Protein AF-A0A0F5HSM7-F1 (afdb_monomer_lite)

Secondary structure (DSSP, 8-state):
-------SS--SS--------S--PPP-----HHHHHHTGGGGTT-EEEEEETTTEEEEEEEEEEETTTTEEEEEEESSTTSPPEEEEEEGGGEEEEEEEESSPPHHHHSPPPPPPPP----GGGGT-TTSGGG-

Sequence (135 aa):
MNDYHSNYYSRYHHAQRQPQSGPTTPPYQLWSPEEASQNIGAYRGQYIRTSITGYGLVYAQLTDYHPHTGTVDLNVYFTPGRPPSFMRVNRNDLTGIVPLGFQPPPEILAPPAPTPAPSSRPPWCQWAPWHPMCQ

Radius of gyration: 26.63 Å; chains: 1; bounding box: 53×25×106 Å

Structure (mmCIF, N/CA/C/O backbone):
data_AF-A0A0F5HSM7-F1
#
_entry.id   AF-A0A0F5HSM7-F1
#
loop_
_atom_site.group_PDB
_atom_site.id
_atom_site.type_symbol
_atom_site.label_atom_id
_atom_site.label_alt_id
_atom_site.label_comp_id
_atom_site.label_asym_id
_atom_site.label_entity_id
_atom_site.label_seq_id
_atom_site.pdbx_PDB_ins_code
_atom_site.Cartn_x
_atom_site.Cartn_y
_atom_site.Cartn_z
_atom_site.occupancy
_atom_site.B_iso_or_equiv
_atom_site.auth_seq_id
_atom_site.auth_comp_id
_atom_site.auth_asym_id
_atom_site.auth_atom_id
_atom_site.pdbx_PDB_model_num
ATOM 1 N N . MET A 1 1 ? -22.404 3.278 62.430 1.00 39.25 1 MET A N 1
ATOM 2 C CA . MET A 1 1 ? -21.275 2.383 62.746 1.00 39.25 1 MET A CA 1
ATOM 3 C C . MET A 1 1 ? -21.242 1.297 61.684 1.00 39.25 1 MET A C 1
ATOM 5 O O . MET A 1 1 ? -22.122 0.454 61.695 1.00 39.25 1 MET A O 1
ATOM 9 N N . ASN A 1 2 ? -20.278 1.451 60.771 1.00 39.75 2 ASN A N 1
ATOM 10 C CA . ASN A 1 2 ? -19.603 0.488 59.886 1.00 39.75 2 ASN A CA 1
ATOM 11 C C . ASN A 1 2 ? -20.497 -0.440 59.035 1.00 39.75 2 ASN A C 1
ATOM 13 O O . ASN A 1 2 ? -21.186 -1.304 59.559 1.00 39.75 2 ASN A O 1
ATOM 17 N N . ASP A 1 3 ? -20.62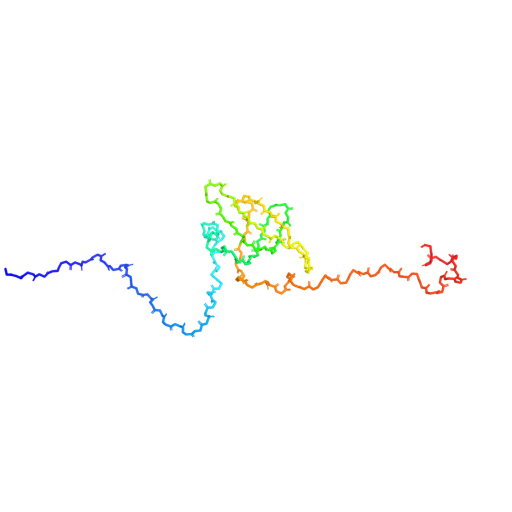9 -0.180 57.730 1.00 39.84 3 ASP A N 1
ATOM 18 C CA . ASP A 1 3 ? -19.713 -0.609 56.645 1.00 39.84 3 ASP A CA 1
ATOM 19 C C . ASP A 1 3 ? -19.719 -2.128 56.426 1.00 39.84 3 ASP A C 1
ATOM 21 O O . ASP A 1 3 ? -19.331 -2.869 57.321 1.00 39.84 3 ASP A O 1
ATOM 25 N N . TYR A 1 4 ? -20.109 -2.584 55.227 1.00 43.06 4 TYR A N 1
ATOM 26 C CA . TYR A 1 4 ? -19.228 -3.320 54.300 1.00 43.06 4 TYR A CA 1
ATOM 27 C C . TYR A 1 4 ? -19.996 -3.798 53.042 1.00 43.06 4 TYR A C 1
ATOM 29 O O . TYR A 1 4 ? -20.843 -4.679 53.117 1.00 43.06 4 TYR A O 1
ATOM 37 N N . HIS A 1 5 ? -19.621 -3.213 51.894 1.00 43.97 5 HIS A N 1
ATOM 38 C CA . HIS A 1 5 ? -19.403 -3.849 50.578 1.00 43.97 5 HIS A CA 1
ATOM 39 C C . HIS A 1 5 ? -20.539 -4.683 49.944 1.00 43.97 5 HIS A C 1
ATOM 41 O O . HIS A 1 5 ? -20.842 -5.784 50.377 1.00 43.97 5 HIS A O 1
ATOM 47 N N . SER A 1 6 ? -21.224 -4.243 48.879 1.00 47.81 6 SER A N 1
ATOM 48 C CA . SER A 1 6 ? -20.749 -3.756 47.565 1.00 47.81 6 SER A CA 1
ATOM 49 C C . SER A 1 6 ? -19.801 -4.722 46.838 1.00 47.81 6 SER A C 1
ATOM 51 O O . SER A 1 6 ? -18.823 -5.187 47.413 1.00 47.81 6 SER A O 1
ATOM 53 N N . ASN A 1 7 ? -20.063 -4.911 45.538 1.00 44.03 7 ASN A N 1
ATOM 54 C CA . ASN A 1 7 ? -19.280 -5.640 44.525 1.00 44.03 7 ASN A CA 1
ATOM 55 C C . ASN A 1 7 ? -19.612 -7.125 44.305 1.00 44.03 7 ASN A C 1
ATOM 57 O O . ASN A 1 7 ? -18.848 -8.008 44.682 1.00 44.03 7 ASN A O 1
ATOM 61 N N . TYR A 1 8 ? -20.682 -7.399 43.547 1.00 41.16 8 TYR A N 1
ATOM 62 C CA . TYR A 1 8 ? -20.841 -8.696 42.866 1.00 41.16 8 TYR A CA 1
ATOM 63 C C . TYR A 1 8 ? -20.879 -8.618 41.327 1.00 41.16 8 TYR A C 1
ATOM 65 O O . TYR A 1 8 ? -21.104 -9.634 40.682 1.00 41.16 8 TYR A O 1
ATOM 73 N N . TYR A 1 9 ? -20.592 -7.458 40.713 1.00 36.53 9 TYR A N 1
ATOM 74 C CA . TYR A 1 9 ? -20.612 -7.317 39.242 1.00 36.53 9 TYR A CA 1
ATOM 75 C C . TYR A 1 9 ? -19.372 -6.679 38.583 1.00 36.53 9 TYR A C 1
ATOM 77 O O . TYR A 1 9 ? -19.387 -6.427 37.384 1.00 36.53 9 TYR A O 1
ATOM 85 N N . SER A 1 10 ? -18.248 -6.519 39.291 1.00 42.19 10 SER A N 1
ATOM 86 C CA . SER A 1 10 ? -16.993 -5.985 38.708 1.00 42.19 10 SER A CA 1
ATOM 87 C C . SER A 1 10 ? -15.989 -7.070 38.284 1.00 42.19 10 SER A C 1
ATOM 89 O O . SER A 1 10 ? -14.790 -6.920 38.495 1.00 42.19 10 SER A O 1
ATOM 91 N N . ARG A 1 11 ? -16.447 -8.189 37.698 1.00 44.34 11 ARG A N 1
ATOM 92 C CA . ARG A 1 11 ? -15.580 -9.330 37.312 1.00 44.34 11 ARG A CA 1
ATOM 93 C C . ARG A 1 11 ? -15.163 -9.351 35.831 1.00 44.34 11 ARG A C 1
ATOM 95 O O . ARG A 1 11 ? -14.814 -10.406 35.319 1.00 44.34 11 ARG A O 1
ATOM 102 N N . TYR A 1 12 ? -15.168 -8.216 35.133 1.00 37.19 12 TYR A N 1
ATOM 103 C CA . TYR A 1 12 ? -14.644 -8.168 33.755 1.00 37.19 12 TYR A CA 1
ATOM 104 C C . TYR A 1 12 ? -13.660 -7.038 33.471 1.00 37.19 12 TYR A C 1
ATOM 106 O O . TYR A 1 12 ? -13.239 -6.865 32.331 1.00 37.19 12 TYR A O 1
ATOM 114 N N . HIS A 1 13 ? -13.193 -6.336 34.501 1.00 43.34 13 HIS A N 1
ATOM 115 C CA . HIS A 1 13 ? -12.061 -5.439 34.341 1.00 43.34 13 HIS A CA 1
ATOM 116 C C . HIS A 1 13 ? -10.862 -5.946 35.146 1.00 43.34 13 HIS A C 1
ATOM 118 O O . HIS A 1 13 ? -10.963 -6.214 36.339 1.00 43.34 13 HIS A O 1
ATOM 124 N N . HIS A 1 14 ? -9.723 -6.016 34.450 1.00 44.25 14 HIS A N 1
ATOM 125 C CA . HIS A 1 14 ? -8.358 -6.191 34.956 1.00 44.25 14 HIS A CA 1
ATOM 126 C C . HIS A 1 14 ? -7.917 -7.635 35.263 1.00 44.25 14 HIS A C 1
ATOM 128 O O . HIS A 1 14 ? -8.130 -8.137 36.357 1.00 44.25 14 HIS A O 1
ATOM 134 N N . ALA A 1 15 ? -7.193 -8.262 34.326 1.00 37.50 15 ALA A N 1
ATOM 135 C CA . ALA A 1 15 ? -5.812 -8.726 34.549 1.00 37.50 15 ALA A CA 1
ATOM 136 C C . ALA A 1 15 ? -5.373 -9.766 33.503 1.00 37.50 15 ALA A C 1
ATOM 138 O O . ALA A 1 15 ? -5.469 -10.966 33.725 1.00 37.50 15 ALA A O 1
ATOM 139 N N . GLN A 1 16 ? -4.735 -9.301 32.432 1.00 35.44 16 GLN A N 1
ATOM 140 C CA . GLN A 1 16 ? -3.466 -9.905 32.029 1.00 35.44 16 GLN A CA 1
ATOM 141 C C . GLN A 1 16 ? -2.464 -8.780 31.773 1.00 35.44 16 GLN A C 1
ATOM 143 O O . GLN A 1 16 ? -2.262 -8.323 30.655 1.00 35.44 16 GLN A O 1
ATOM 148 N N . ARG A 1 17 ? -1.839 -8.311 32.860 1.00 40.12 17 ARG A N 1
ATOM 149 C CA . ARG A 1 17 ? -0.465 -7.819 32.771 1.00 40.12 17 ARG A CA 1
ATOM 150 C C . ARG A 1 17 ? 0.410 -9.064 32.666 1.00 40.12 17 ARG A C 1
ATOM 152 O O . ARG A 1 17 ? 0.472 -9.828 33.625 1.00 40.12 17 ARG A O 1
ATOM 159 N N . GLN A 1 18 ? 1.079 -9.261 31.540 1.00 38.75 18 GLN A N 1
ATOM 160 C CA . GLN A 1 18 ? 2.340 -9.995 31.540 1.00 38.75 18 GLN A CA 1
ATOM 161 C C . GLN A 1 18 ? 3.481 -8.973 31.466 1.00 38.75 18 GLN A C 1
ATOM 163 O O . GLN A 1 18 ? 3.408 -8.048 30.656 1.00 38.75 18 GLN A O 1
ATOM 168 N N . PRO A 1 19 ? 4.525 -9.105 32.299 1.00 43.72 19 PRO A N 1
ATOM 169 C CA . PRO A 1 19 ? 5.787 -8.426 32.078 1.00 43.72 19 PRO A CA 1
ATOM 170 C C . PRO A 1 19 ? 6.566 -9.231 31.028 1.00 43.72 19 PRO A C 1
ATOM 172 O O . PRO A 1 19 ? 6.980 -10.355 31.298 1.00 43.72 19 PRO A O 1
ATOM 175 N N . GLN A 1 20 ? 6.763 -8.684 29.827 1.00 40.94 20 GLN A N 1
ATOM 176 C CA . GLN A 1 20 ? 7.737 -9.223 28.876 1.00 40.94 20 GLN A CA 1
ATOM 177 C C . GLN A 1 20 ? 8.734 -8.132 28.495 1.00 40.94 20 GLN A C 1
ATOM 179 O O . GLN A 1 20 ? 8.451 -7.206 27.742 1.00 40.94 20 GLN A O 1
ATOM 184 N N . SER A 1 21 ? 9.904 -8.258 29.108 1.00 47.94 21 SER A N 1
ATOM 185 C CA . SER A 1 21 ? 11.166 -7.614 28.782 1.00 47.94 21 SER A CA 1
ATOM 186 C C . SER A 1 21 ? 11.641 -8.030 27.383 1.00 47.94 21 SER A C 1
ATOM 188 O O . SER A 1 21 ? 11.957 -9.196 27.161 1.00 47.94 21 SER A O 1
ATOM 190 N N . GLY A 1 22 ? 11.705 -7.062 26.471 1.00 42.75 22 GLY A N 1
ATOM 191 C CA . GLY A 1 22 ? 12.175 -7.174 25.086 1.00 42.75 22 GLY A CA 1
ATOM 192 C C . GLY A 1 22 ? 11.381 -6.204 24.200 1.00 42.75 22 GLY A C 1
ATOM 193 O O . GLY A 1 22 ? 10.262 -5.854 24.574 1.00 42.75 22 GLY A O 1
ATOM 194 N N . PRO A 1 23 ? 11.892 -5.717 23.053 1.00 39.62 23 PRO A N 1
ATOM 195 C CA . PRO A 1 23 ? 11.031 -5.117 22.040 1.00 39.62 23 PRO A CA 1
ATOM 196 C C . PRO A 1 23 ? 10.178 -6.242 21.442 1.00 39.62 23 PRO A C 1
ATOM 198 O O . PRO A 1 23 ? 10.477 -6.775 20.378 1.00 39.62 23 PRO A O 1
ATOM 201 N N . THR A 1 24 ? 9.156 -6.671 22.182 1.00 41.34 24 THR A N 1
ATOM 202 C CA . THR A 1 24 ? 8.192 -7.675 21.753 1.00 41.34 24 THR A CA 1
ATOM 203 C C . THR A 1 24 ? 7.382 -7.029 20.645 1.00 41.34 24 THR A C 1
ATOM 205 O O . THR A 1 24 ? 6.426 -6.294 20.892 1.00 41.34 24 THR A O 1
ATOM 208 N N . THR A 1 25 ? 7.829 -7.231 19.407 1.00 46.25 25 THR A N 1
ATOM 209 C CA . THR A 1 25 ? 7.018 -6.995 18.218 1.00 46.25 25 THR A CA 1
ATOM 210 C C . THR A 1 25 ? 5.665 -7.644 18.500 1.00 46.25 25 THR A C 1
ATOM 212 O O . THR A 1 25 ? 5.660 -8.823 18.876 1.00 46.25 25 THR A O 1
ATOM 215 N N . PRO A 1 26 ? 4.538 -6.909 18.435 1.00 42.38 26 PRO A N 1
ATOM 216 C CA . PRO A 1 26 ? 3.245 -7.523 18.679 1.00 42.38 26 PRO A CA 1
ATOM 217 C C . PRO A 1 26 ? 3.149 -8.753 17.769 1.00 42.38 26 PRO A C 1
ATOM 219 O O . PRO A 1 26 ? 3.546 -8.654 16.601 1.00 42.38 26 PRO A O 1
ATOM 222 N N . PRO A 1 27 ? 2.710 -9.918 18.288 1.00 44.59 27 PRO A N 1
ATOM 223 C CA . PRO A 1 27 ? 2.483 -11.074 17.435 1.00 44.59 27 PRO A CA 1
ATOM 224 C C . PRO A 1 27 ? 1.618 -10.586 16.281 1.00 44.59 27 PRO A C 1
ATOM 226 O O . PRO A 1 27 ? 0.711 -9.793 16.530 1.00 44.59 27 PRO A O 1
ATOM 229 N N . TYR A 1 28 ? 1.942 -10.982 15.047 1.00 47.78 28 TYR A N 1
ATOM 230 C CA . TYR A 1 28 ? 1.123 -10.715 13.867 1.00 47.78 28 TYR A CA 1
ATOM 231 C C . TYR A 1 28 ? -0.301 -11.155 14.189 1.00 47.78 28 TYR A C 1
ATOM 233 O O . TYR A 1 28 ? -0.654 -12.324 14.029 1.00 47.78 28 TYR A O 1
ATOM 241 N N . GLN A 1 29 ? -1.099 -10.250 14.744 1.00 48.19 29 GLN A N 1
ATOM 242 C CA . GLN A 1 29 ? -2.462 -10.547 15.085 1.00 48.19 29 GLN A CA 1
ATOM 243 C C . GLN A 1 29 ? -3.116 -10.545 13.718 1.00 48.19 29 GLN A C 1
ATOM 245 O O . GLN A 1 29 ? -3.313 -9.491 13.115 1.00 48.19 29 GLN A O 1
ATOM 250 N N . LEU A 1 30 ? -3.305 -11.751 13.179 1.00 51.59 30 LEU A N 1
ATOM 251 C CA . LEU A 1 30 ? -4.144 -12.025 12.025 1.00 51.59 30 LEU A CA 1
ATOM 252 C C . LEU A 1 30 ? -5.563 -11.655 12.447 1.00 51.59 30 LEU A C 1
ATOM 254 O O . LEU A 1 30 ? -6.382 -12.501 12.785 1.00 51.59 30 LEU A O 1
ATOM 258 N N . TRP A 1 31 ? -5.804 -10.351 12.526 1.00 48.91 31 TRP A N 1
ATOM 259 C CA . TRP A 1 31 ? -7.129 -9.786 12.575 1.00 48.91 31 TRP A CA 1
ATOM 260 C C . TRP A 1 31 ? -7.854 -10.315 11.352 1.00 48.91 31 TRP A C 1
ATOM 262 O O . TRP A 1 31 ? -7.285 -10.392 10.254 1.00 48.91 31 TRP A O 1
ATOM 272 N N . SER A 1 32 ? -9.106 -10.710 11.550 1.00 57.28 32 SER A N 1
ATOM 273 C CA . SER A 1 32 ? -9.984 -10.950 10.417 1.00 57.28 32 SER A CA 1
ATOM 274 C C . SER A 1 32 ? -9.923 -9.729 9.487 1.00 57.28 32 SER A C 1
ATOM 276 O O . SER A 1 32 ? -9.694 -8.601 9.949 1.00 57.28 32 SER A O 1
ATOM 278 N N . PRO A 1 33 ? -10.112 -9.904 8.169 1.00 54.56 33 PRO A N 1
ATOM 279 C CA . PRO A 1 33 ? -10.160 -8.775 7.251 1.00 54.56 33 PRO A CA 1
ATOM 280 C C . PRO A 1 33 ? -11.096 -7.660 7.736 1.00 54.56 33 PRO A C 1
ATOM 282 O O . PRO A 1 33 ? -10.781 -6.492 7.535 1.00 54.56 33 PRO A O 1
ATOM 285 N N . GLU A 1 34 ? -12.185 -7.992 8.436 1.00 60.97 34 GLU A N 1
ATOM 286 C CA . GLU A 1 34 ? -13.109 -7.042 9.066 1.00 60.97 34 GLU A CA 1
ATOM 287 C C . GLU A 1 34 ? -12.502 -6.287 10.255 1.00 60.97 34 GLU A C 1
ATOM 289 O O . GLU A 1 34 ? -12.583 -5.061 10.296 1.00 60.97 34 GLU A O 1
ATOM 294 N N . GLU A 1 35 ? -11.824 -6.959 11.184 1.00 63.78 35 GLU A N 1
ATOM 295 C CA . GLU A 1 35 ? -11.154 -6.302 12.318 1.00 63.78 35 GLU A CA 1
ATOM 296 C C . GLU A 1 35 ? -10.001 -5.397 11.856 1.00 63.78 35 GLU A C 1
ATOM 298 O O . GLU A 1 35 ? -9.863 -4.270 12.340 1.00 63.78 35 GLU A O 1
ATOM 303 N N . ALA A 1 36 ? -9.226 -5.837 10.857 1.00 61.22 36 ALA A N 1
ATOM 304 C CA . ALA A 1 36 ? -8.219 -5.015 10.181 1.00 61.22 36 ALA A CA 1
ATOM 305 C C . ALA A 1 36 ? -8.842 -3.870 9.378 1.00 61.22 36 ALA A C 1
ATOM 307 O O . ALA A 1 36 ? -8.199 -2.846 9.143 1.00 61.22 36 ALA A O 1
ATOM 308 N N . SER A 1 37 ? -10.103 -4.009 8.962 1.00 60.72 37 SER A N 1
ATOM 309 C CA . SER A 1 37 ? -10.861 -2.925 8.335 1.00 60.72 37 SER A CA 1
ATOM 310 C C . SER A 1 37 ? -11.284 -1.862 9.326 1.00 60.72 37 SER A C 1
ATO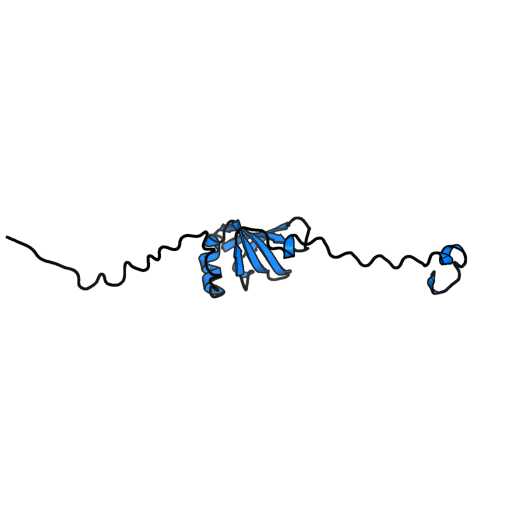M 312 O O . SER A 1 37 ? -11.101 -0.679 9.050 1.00 60.72 37 SER A O 1
ATOM 314 N N . GLN A 1 38 ? -11.784 -2.271 10.485 1.00 68.69 38 GLN A N 1
ATOM 315 C CA . GLN A 1 38 ? -12.290 -1.358 11.505 1.00 68.69 38 GLN A CA 1
ATOM 316 C C . GLN A 1 38 ? -11.166 -0.617 12.233 1.00 68.69 38 GLN A C 1
ATOM 318 O O . GLN A 1 38 ? -11.319 0.550 12.586 1.00 68.69 38 GLN A O 1
ATOM 323 N N . ASN A 1 39 ? -10.013 -1.263 12.400 1.00 77.19 39 ASN A N 1
ATOM 324 C CA . ASN A 1 39 ? -8.898 -0.735 13.180 1.00 77.19 39 ASN A CA 1
ATOM 325 C C . ASN A 1 39 ? -7.704 -0.301 12.316 1.00 77.19 39 ASN A C 1
ATOM 327 O O . ASN A 1 39 ? -6.596 -0.164 12.832 1.00 77.19 39 ASN A O 1
ATOM 331 N N . ILE A 1 40 ? -7.906 -0.055 11.013 1.00 82.75 40 ILE A N 1
ATOM 332 C CA . ILE A 1 40 ? -6.816 0.318 10.094 1.00 82.75 40 ILE A CA 1
ATOM 333 C C . ILE A 1 40 ? -6.009 1.527 10.598 1.00 82.75 40 ILE A C 1
ATOM 335 O O . ILE A 1 40 ? -4.792 1.565 10.443 1.00 82.75 40 ILE A O 1
ATOM 339 N N . GLY A 1 41 ? -6.658 2.472 11.288 1.00 83.06 41 GLY A 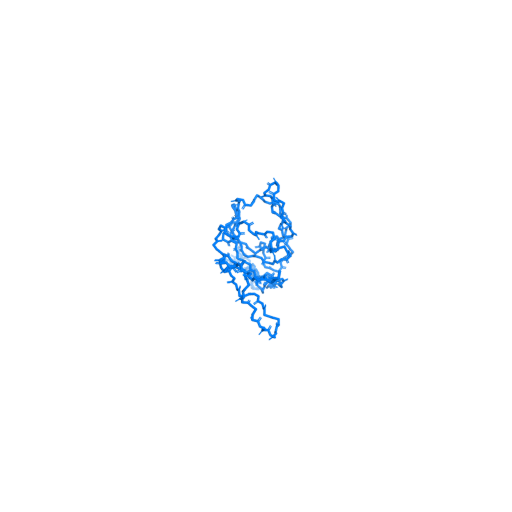N 1
ATOM 340 C C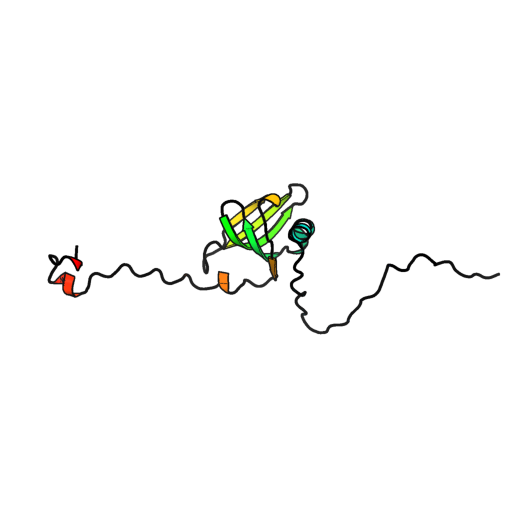A . GLY A 1 41 ? -5.995 3.631 11.891 1.00 83.06 41 GLY A CA 1
ATOM 341 C C . GLY A 1 41 ? -4.900 3.283 12.911 1.00 83.06 41 GLY A C 1
ATOM 342 O O . GLY A 1 41 ? -3.968 4.066 13.079 1.00 83.06 41 GLY A O 1
ATOM 343 N N . ALA A 1 42 ? -4.947 2.105 13.544 1.00 83.62 42 ALA A N 1
ATOM 344 C CA . ALA A 1 42 ? -3.915 1.646 14.479 1.00 83.62 42 ALA A CA 1
ATOM 345 C C . ALA A 1 42 ? -2.574 1.321 13.790 1.00 83.62 42 ALA A C 1
ATOM 347 O O . ALA A 1 42 ? -1.534 1.280 14.446 1.00 83.62 42 ALA A O 1
ATOM 348 N N . TYR A 1 43 ? -2.578 1.118 12.469 1.00 84.12 43 TYR A N 1
ATOM 349 C CA . TYR A 1 43 ? -1.388 0.777 11.686 1.00 84.12 43 TYR A CA 1
ATOM 350 C C . TYR A 1 43 ? -0.721 1.986 11.037 1.00 84.12 43 TYR A C 1
ATOM 352 O O . TYR A 1 43 ? 0.122 1.830 10.153 1.00 84.12 43 TYR A O 1
ATOM 360 N N . ARG A 1 44 ? -1.104 3.207 11.425 1.00 89.94 44 ARG A N 1
ATOM 361 C CA . ARG A 1 44 ? -0.512 4.417 10.860 1.00 89.94 44 ARG A CA 1
ATOM 362 C C . ARG A 1 44 ? 1.012 4.395 11.018 1.00 89.94 44 ARG A C 1
ATOM 364 O O . ARG A 1 44 ? 1.539 4.135 12.096 1.00 89.94 44 ARG A O 1
ATOM 371 N N . GLY A 1 45 ? 1.715 4.668 9.926 1.00 89.75 45 GLY A N 1
ATOM 372 C CA . GLY A 1 45 ? 3.171 4.623 9.822 1.00 89.75 45 GLY A CA 1
ATOM 373 C C . GLY A 1 45 ? 3.752 3.232 9.551 1.00 89.75 45 GLY A C 1
ATOM 374 O O . GLY A 1 45 ? 4.940 3.141 9.239 1.00 89.75 45 GLY A O 1
ATOM 375 N N . GLN A 1 46 ? 2.952 2.164 9.632 1.00 92.69 46 GLN A N 1
ATOM 376 C CA . GLN A 1 46 ? 3.403 0.798 9.375 1.00 92.69 46 GLN A CA 1
ATOM 377 C C . GLN A 1 46 ? 3.304 0.436 7.894 1.00 92.69 46 GLN A C 1
ATOM 379 O O . GLN A 1 46 ? 2.449 0.923 7.151 1.00 92.69 46 GLN A O 1
ATOM 384 N N . TYR A 1 47 ? 4.175 -0.474 7.485 1.00 93.88 47 TYR A N 1
ATOM 385 C CA . TYR A 1 47 ? 4.062 -1.205 6.241 1.00 93.88 47 TYR A CA 1
ATOM 386 C C . TYR A 1 47 ? 2.979 -2.269 6.378 1.00 93.88 47 TYR A C 1
ATOM 388 O O . TYR A 1 47 ? 2.850 -2.937 7.404 1.00 93.88 47 TYR A O 1
ATOM 396 N N . ILE A 1 48 ? 2.201 -2.421 5.320 1.00 92.12 48 ILE A N 1
ATOM 397 C CA . ILE A 1 48 ? 1.140 -3.399 5.172 1.00 92.12 48 ILE A CA 1
ATOM 398 C C . ILE A 1 48 ? 1.309 -4.113 3.832 1.00 92.12 48 ILE A C 1
ATOM 400 O O . ILE A 1 48 ?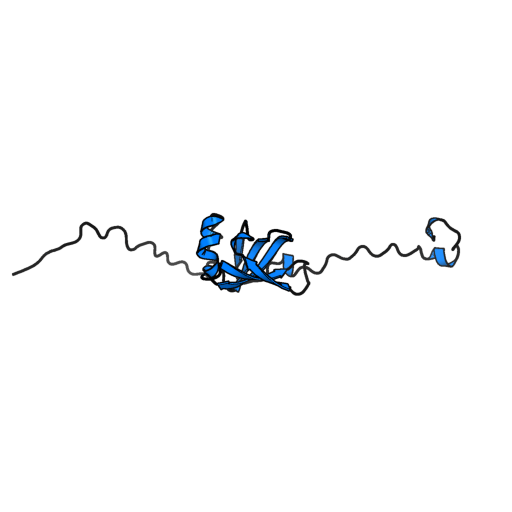 1.767 -3.537 2.842 1.00 92.12 48 ILE A O 1
ATOM 404 N N . ARG A 1 49 ? 0.891 -5.370 3.785 1.00 91.94 49 ARG A N 1
ATOM 405 C CA . ARG A 1 49 ? 0.589 -6.080 2.547 1.00 91.94 49 ARG A CA 1
ATOM 406 C C . ARG A 1 49 ? -0.922 -6.081 2.383 1.00 91.94 49 ARG A C 1
ATOM 408 O O . ARG A 1 49 ? -1.629 -6.434 3.317 1.00 91.94 49 ARG A O 1
ATOM 415 N N . THR A 1 50 ? -1.424 -5.661 1.234 1.00 91.06 50 THR A N 1
ATOM 416 C CA . THR A 1 50 ? -2.868 -5.547 0.986 1.00 91.06 50 THR A CA 1
ATOM 417 C C . THR A 1 50 ? -3.163 -5.771 -0.487 1.00 91.06 50 THR A C 1
ATOM 419 O O . THR A 1 50 ? -2.273 -5.614 -1.320 1.00 91.06 50 THR A O 1
ATOM 422 N N . SER A 1 51 ? -4.399 -6.123 -0.827 1.00 92.19 51 SER A N 1
ATOM 423 C CA . SER A 1 51 ? -4.872 -6.069 -2.204 1.00 92.19 51 SER A CA 1
ATOM 424 C C . SER A 1 51 ? -5.722 -4.824 -2.431 1.00 92.19 51 SER A C 1
ATOM 426 O O . SER A 1 51 ? -6.642 -4.556 -1.662 1.00 92.19 51 SER A O 1
ATOM 428 N N . ILE A 1 52 ? -5.405 -4.070 -3.486 1.00 92.56 52 ILE A N 1
ATOM 429 C CA . ILE A 1 52 ? -6.171 -2.902 -3.931 1.00 92.56 52 ILE A CA 1
ATOM 430 C C . ILE A 1 52 ? -6.953 -3.292 -5.185 1.00 92.56 52 ILE A C 1
ATOM 432 O O . ILE A 1 52 ? -6.383 -3.820 -6.147 1.00 92.56 52 ILE A O 1
ATOM 436 N N . THR A 1 53 ? -8.252 -3.004 -5.193 1.00 89.31 53 THR A N 1
ATOM 437 C CA . THR A 1 53 ? -9.110 -3.202 -6.368 1.00 89.31 53 THR A CA 1
ATOM 438 C C . THR A 1 53 ? -8.509 -2.507 -7.597 1.00 89.31 53 THR A C 1
ATOM 440 O O . THR A 1 53 ? -8.148 -1.335 -7.546 1.00 89.31 53 THR A O 1
ATOM 443 N N . GLY A 1 54 ? -8.346 -3.248 -8.697 1.00 89.44 54 GLY A N 1
ATOM 444 C CA . GLY A 1 54 ? -7.724 -2.761 -9.937 1.00 89.44 54 GLY A CA 1
ATOM 445 C C . GLY A 1 54 ? -6.193 -2.871 -10.009 1.00 89.44 54 GLY A C 1
ATOM 446 O O . GLY A 1 54 ? -5.659 -2.868 -11.113 1.00 89.44 54 GLY A O 1
ATOM 447 N N . TYR A 1 55 ? -5.489 -3.040 -8.882 1.00 90.00 55 TYR A N 1
ATOM 448 C CA . TYR A 1 55 ? -4.018 -3.155 -8.846 1.00 90.00 55 TYR A CA 1
ATOM 449 C C . TYR A 1 55 ? -3.507 -4.516 -8.350 1.00 90.00 55 TYR A C 1
ATOM 451 O O . TYR A 1 55 ? -2.352 -4.860 -8.590 1.00 90.00 55 TYR A O 1
ATOM 459 N N . GLY A 1 56 ? -4.346 -5.306 -7.677 1.00 91.44 56 GLY A N 1
ATOM 460 C CA . GLY A 1 56 ? -3.952 -6.608 -7.136 1.00 91.44 56 GLY A CA 1
ATOM 461 C C . GLY A 1 56 ? -3.205 -6.488 -5.807 1.00 91.44 56 GLY A C 1
ATOM 462 O O . GLY A 1 56 ? -3.485 -5.581 -5.024 1.00 91.44 56 GLY A O 1
ATOM 463 N N . LEU A 1 57 ? -2.322 -7.448 -5.510 1.00 91.38 57 LEU A N 1
ATOM 464 C CA . LEU A 1 57 ? -1.560 -7.518 -4.258 1.00 91.38 57 LEU A CA 1
ATOM 465 C C . LEU A 1 57 ? -0.367 -6.556 -4.294 1.00 91.38 57 LEU A C 1
ATOM 467 O O . LEU A 1 57 ? 0.453 -6.622 -5.205 1.00 91.38 57 LEU A O 1
ATOM 471 N N . VAL A 1 58 ? -0.240 -5.714 -3.274 1.00 92.94 58 VAL A N 1
ATOM 472 C CA . VAL A 1 58 ? 0.826 -4.716 -3.164 1.00 92.94 58 VAL A CA 1
ATOM 473 C C . VAL A 1 58 ? 1.380 -4.635 -1.745 1.00 92.94 58 VAL A C 1
ATOM 475 O O . VAL A 1 58 ? 0.723 -4.993 -0.762 1.00 92.94 58 VAL A O 1
ATOM 478 N N . TYR A 1 59 ? 2.595 -4.105 -1.647 1.00 94.56 59 TYR A N 1
ATOM 479 C CA . TYR A 1 59 ? 3.143 -3.585 -0.402 1.00 94.56 59 TYR A CA 1
ATOM 480 C C . TYR A 1 59 ? 2.880 -2.084 -0.345 1.00 94.56 59 TYR A C 1
ATOM 482 O O . TYR A 1 59 ? 3.078 -1.371 -1.330 1.00 94.56 59 TYR A O 1
ATOM 490 N N . ALA A 1 60 ? 2.439 -1.590 0.804 1.00 95.50 60 ALA A N 1
ATOM 491 C CA . ALA A 1 60 ? 2.198 -0.172 1.008 1.00 95.50 60 ALA A CA 1
ATOM 492 C C . ALA A 1 60 ? 2.604 0.246 2.418 1.00 95.50 60 ALA A C 1
ATOM 494 O O . ALA A 1 60 ? 2.543 -0.555 3.342 1.00 95.50 60 ALA A O 1
ATOM 495 N N . GLN A 1 61 ? 2.986 1.502 2.604 1.00 95.94 61 GLN A N 1
ATOM 496 C CA . GLN A 1 61 ? 3.051 2.112 3.927 1.00 95.94 61 GLN A CA 1
ATOM 497 C C . GLN A 1 61 ? 1.769 2.903 4.161 1.00 95.94 61 GLN A C 1
ATOM 499 O O . GLN A 1 61 ? 1.414 3.755 3.346 1.00 95.94 61 GLN A O 1
ATOM 504 N N . LEU A 1 62 ? 1.090 2.645 5.276 1.00 94.62 62 LEU A N 1
ATOM 505 C CA . LEU A 1 62 ? -0.084 3.408 5.673 1.00 94.62 62 LEU A CA 1
ATOM 506 C C . LEU A 1 62 ? 0.345 4.760 6.238 1.00 94.62 62 LEU A C 1
ATOM 508 O O . LEU A 1 62 ? 0.957 4.826 7.300 1.00 94.62 62 LEU A O 1
ATOM 512 N N . THR A 1 63 ? 0.027 5.848 5.549 1.00 95.69 63 THR A N 1
ATOM 513 C CA . THR A 1 63 ? 0.403 7.200 5.978 1.00 95.69 63 THR A CA 1
ATOM 514 C C . THR A 1 63 ? -0.666 7.821 6.867 1.00 95.69 63 THR A C 1
ATOM 516 O O . THR A 1 63 ? -0.338 8.433 7.890 1.00 95.69 63 THR A O 1
ATOM 519 N N . ASP A 1 64 ? -1.937 7.647 6.500 1.00 94.69 64 ASP A N 1
ATOM 520 C CA . ASP A 1 64 ? -3.062 8.158 7.277 1.00 94.69 64 ASP A CA 1
ATOM 521 C C . ASP A 1 64 ? -4.373 7.407 7.004 1.00 94.69 64 ASP A C 1
ATOM 523 O O . ASP A 1 64 ? -4.532 6.734 5.983 1.00 94.69 64 ASP A O 1
ATOM 527 N N . TYR A 1 65 ? -5.332 7.558 7.916 1.00 91.94 65 TYR A N 1
ATOM 528 C CA . TYR A 1 65 ? -6.699 7.067 7.758 1.00 91.94 65 TYR A CA 1
ATOM 529 C C . TYR A 1 65 ? -7.702 8.125 8.212 1.00 91.94 65 TYR A C 1
ATOM 531 O O . TYR A 1 65 ? -7.636 8.624 9.333 1.00 91.94 65 TYR A O 1
ATOM 539 N N . HIS A 1 66 ? -8.669 8.421 7.347 1.00 91.50 66 HIS A N 1
ATOM 540 C CA . HIS A 1 66 ? -9.701 9.420 7.584 1.00 91.50 66 HIS A CA 1
ATOM 541 C C . HIS A 1 66 ? -11.044 8.717 7.834 1.00 91.50 66 HIS A C 1
ATOM 543 O O . HIS A 1 66 ? -11.750 8.386 6.878 1.00 91.50 66 HIS A O 1
ATOM 549 N N . PRO A 1 67 ? -11.440 8.485 9.099 1.00 85.25 67 PRO A N 1
ATOM 550 C CA . PRO A 1 67 ? -12.624 7.683 9.416 1.00 85.25 67 PRO A CA 1
ATOM 551 C C . PRO A 1 67 ? -13.937 8.321 8.949 1.00 85.25 67 PRO A C 1
ATOM 553 O O . PRO A 1 67 ? -14.889 7.606 8.661 1.00 85.25 67 PRO A O 1
ATOM 556 N N . HIS A 1 68 ? -13.996 9.651 8.833 1.00 87.38 68 HIS A N 1
ATOM 557 C CA . HIS A 1 68 ? -15.202 10.355 8.385 1.00 87.38 68 HIS A CA 1
ATOM 558 C C . HIS A 1 68 ? -15.491 10.171 6.890 1.00 87.38 68 HIS A C 1
ATOM 560 O O . HIS A 1 68 ? -16.649 10.107 6.493 1.00 87.38 68 HIS A O 1
ATOM 566 N N . THR A 1 69 ? -14.447 10.088 6.064 1.00 89.06 69 THR A N 1
ATOM 567 C CA . THR A 1 69 ? -14.557 9.902 4.607 1.00 89.06 69 THR A CA 1
ATOM 568 C C . THR A 1 69 ? -14.346 8.448 4.188 1.00 89.06 69 THR A C 1
ATOM 570 O O . THR A 1 69 ? -14.597 8.101 3.037 1.00 89.06 69 THR A O 1
ATOM 573 N N . GLY A 1 70 ? -13.853 7.599 5.095 1.00 87.69 70 GLY A N 1
ATOM 574 C CA . GLY A 1 70 ? -13.459 6.225 4.799 1.00 87.69 70 GLY A CA 1
ATOM 575 C C . GLY A 1 70 ? -12.251 6.135 3.864 1.00 87.69 70 GLY A C 1
ATOM 576 O O . GLY A 1 70 ? -12.075 5.115 3.206 1.00 87.69 70 GLY A O 1
ATOM 577 N N . THR A 1 71 ? -11.435 7.190 3.758 1.00 92.88 71 THR A N 1
ATOM 578 C CA . THR A 1 71 ? -10.282 7.223 2.844 1.00 92.88 71 THR A CA 1
ATOM 579 C C . THR A 1 71 ? -8.982 6.870 3.549 1.00 92.88 71 THR A C 1
ATOM 581 O O . THR A 1 71 ? -8.741 7.271 4.690 1.00 92.88 71 THR A O 1
ATOM 584 N N . VAL A 1 72 ? -8.125 6.149 2.836 1.00 93.88 72 VAL A N 1
ATOM 585 C CA . VAL A 1 72 ? -6.840 5.641 3.306 1.00 93.88 72 VAL A CA 1
ATOM 586 C C . VAL A 1 72 ? -5.736 6.233 2.441 1.00 93.88 72 VAL A C 1
ATOM 588 O O . VAL A 1 72 ? -5.794 6.128 1.215 1.00 93.88 72 VAL A O 1
ATOM 591 N N . ASP A 1 73 ? -4.735 6.825 3.085 1.00 96.56 73 ASP A N 1
ATOM 592 C CA . ASP A 1 73 ? -3.570 7.403 2.422 1.00 96.56 73 ASP A CA 1
ATOM 593 C C . ASP A 1 73 ? -2.401 6.424 2.513 1.00 96.56 73 ASP A C 1
ATOM 595 O O . ASP A 1 73 ? -2.012 6.001 3.605 1.00 96.56 73 ASP A O 1
ATOM 599 N N . LEU A 1 74 ? -1.853 6.050 1.360 1.00 96.56 74 LEU A N 1
ATOM 600 C CA . LEU A 1 74 ? -0.872 4.985 1.205 1.00 96.56 74 LEU A CA 1
ATOM 601 C C . LEU A 1 74 ? 0.324 5.460 0.377 1.00 96.56 74 LEU A C 1
ATOM 603 O O . LEU A 1 74 ? 0.155 6.081 -0.670 1.00 96.56 74 LEU A O 1
ATOM 607 N N . ASN A 1 75 ? 1.527 5.059 0.776 1.00 97.19 75 ASN A N 1
ATOM 608 C CA . ASN A 1 75 ? 2.690 5.023 -0.110 1.00 97.19 75 ASN A CA 1
ATOM 609 C C . ASN A 1 75 ? 2.812 3.603 -0.675 1.00 97.19 75 ASN A C 1
ATOM 611 O O . ASN A 1 75 ? 3.205 2.689 0.049 1.00 97.19 75 ASN A O 1
ATOM 615 N N . VAL A 1 76 ? 2.448 3.398 -1.940 1.00 96.06 76 VAL A N 1
ATOM 616 C CA . VAL A 1 76 ? 2.354 2.077 -2.582 1.00 96.06 76 VAL A CA 1
ATOM 617 C C . VAL A 1 76 ? 3.627 1.749 -3.360 1.00 96.06 76 VAL A C 1
ATOM 619 O O . VAL A 1 76 ? 4.114 2.558 -4.152 1.00 96.06 76 VAL A O 1
ATOM 622 N N . TYR A 1 77 ? 4.149 0.539 -3.166 1.00 94.50 77 TYR A N 1
ATOM 623 C CA . TYR A 1 77 ? 5.351 0.025 -3.819 1.00 94.50 77 TYR A CA 1
ATOM 624 C C . TYR A 1 77 ? 4.961 -0.978 -4.906 1.00 94.50 77 TYR A C 1
ATOM 626 O O . TYR A 1 77 ? 4.772 -2.163 -4.638 1.00 94.50 77 TYR A O 1
ATOM 634 N N . PHE A 1 78 ? 4.838 -0.498 -6.145 1.00 90.25 78 PHE A N 1
ATOM 635 C CA . PHE A 1 78 ? 4.516 -1.349 -7.299 1.00 90.25 78 PHE A CA 1
ATOM 636 C C . PHE A 1 78 ? 5.702 -2.179 -7.785 1.00 90.25 78 PHE A C 1
ATOM 638 O O . PHE A 1 78 ? 5.530 -3.299 -8.258 1.00 90.25 78 PHE A O 1
ATOM 645 N N . THR A 1 79 ? 6.906 -1.623 -7.664 1.00 87.38 79 THR A N 1
ATOM 646 C CA . THR A 1 79 ? 8.128 -2.233 -8.180 1.00 87.38 79 THR A CA 1
ATOM 647 C C . THR A 1 79 ? 9.191 -2.231 -7.085 1.00 87.38 79 THR A C 1
ATOM 649 O O . THR A 1 79 ? 9.500 -1.156 -6.563 1.00 87.38 79 THR A O 1
ATOM 652 N N . PRO A 1 80 ? 9.786 -3.391 -6.759 1.00 85.75 80 PRO A N 1
ATOM 653 C CA . PRO A 1 80 ? 10.926 -3.476 -5.851 1.00 85.75 80 PRO A CA 1
ATOM 654 C C . PRO A 1 80 ? 12.055 -2.512 -6.229 1.00 85.75 80 PRO A C 1
ATOM 656 O O . PRO A 1 80 ? 12.372 -2.338 -7.410 1.00 85.75 80 PRO A O 1
ATOM 659 N N . GLY A 1 81 ? 12.637 -1.850 -5.229 1.00 85.12 81 GLY A N 1
ATOM 660 C CA . GLY A 1 81 ? 13.765 -0.937 -5.413 1.00 85.12 81 GLY A CA 1
ATOM 661 C C . GLY A 1 81 ? 13.410 0.387 -6.100 1.00 85.12 81 GLY A C 1
ATOM 662 O O . GLY A 1 81 ? 14.307 1.164 -6.432 1.00 85.12 81 GLY A O 1
ATOM 663 N N . ARG A 1 82 ? 12.121 0.669 -6.335 1.00 88.56 82 ARG A N 1
ATOM 664 C CA . ARG A 1 82 ? 11.641 1.965 -6.836 1.00 88.56 82 ARG A CA 1
ATOM 665 C C . ARG A 1 82 ? 11.005 2.786 -5.708 1.00 88.56 82 ARG A C 1
ATOM 667 O O . ARG A 1 82 ? 10.464 2.207 -4.765 1.00 88.56 82 ARG A O 1
ATOM 674 N N . PRO A 1 83 ? 11.040 4.130 -5.799 1.00 91.12 83 PRO A N 1
ATOM 675 C CA . PRO A 1 83 ? 10.298 4.984 -4.880 1.00 91.12 83 PRO A CA 1
ATOM 676 C C . PRO A 1 83 ? 8.799 4.642 -4.882 1.00 91.12 83 PRO A C 1
ATOM 678 O O . PRO A 1 83 ? 8.263 4.280 -5.935 1.00 91.12 83 PRO A O 1
ATOM 681 N N . PRO A 1 84 ? 8.112 4.771 -3.736 1.00 94.56 84 PRO A N 1
ATOM 682 C CA . PRO A 1 84 ? 6.681 4.534 -3.675 1.00 94.56 84 PRO A CA 1
ATOM 683 C C . PRO A 1 84 ? 5.901 5.623 -4.412 1.00 94.56 84 PRO A C 1
ATOM 685 O O . PRO A 1 84 ? 6.360 6.755 -4.570 1.00 94.56 84 PRO A O 1
ATOM 688 N N . SER A 1 85 ? 4.681 5.285 -4.812 1.00 95.88 85 SER A N 1
ATOM 689 C CA . SER A 1 85 ? 3.693 6.241 -5.308 1.00 95.88 85 SER A CA 1
ATOM 690 C C . SER A 1 85 ? 2.672 6.544 -4.220 1.00 95.88 85 SER A C 1
ATOM 692 O O . SER A 1 85 ? 2.131 5.627 -3.605 1.00 95.88 85 SER A O 1
ATOM 694 N N . PHE A 1 86 ? 2.396 7.825 -3.989 1.00 97.06 86 PHE A N 1
ATOM 695 C CA . PHE A 1 86 ? 1.313 8.223 -3.097 1.00 97.06 86 PHE A CA 1
ATOM 696 C C . PHE A 1 86 ? -0.039 7.897 -3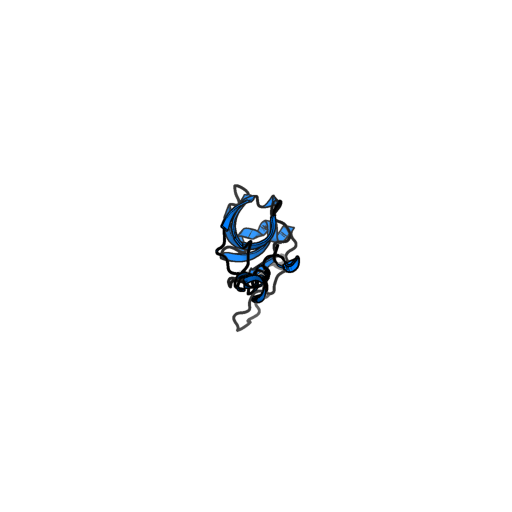.738 1.00 97.06 86 PHE A C 1
ATOM 698 O O . PHE A 1 86 ? -0.281 8.228 -4.900 1.00 97.06 86 PHE A O 1
ATOM 705 N N . MET A 1 87 ? -0.930 7.284 -2.968 1.00 96.12 87 MET A N 1
ATOM 706 C CA . MET A 1 87 ? -2.294 6.977 -3.369 1.00 96.12 87 MET A CA 1
ATOM 707 C C . MET A 1 87 ? -3.264 7.230 -2.223 1.00 96.12 87 MET A C 1
ATOM 709 O O . MET A 1 87 ? -3.007 6.862 -1.080 1.00 96.12 87 MET A O 1
ATOM 713 N N . ARG A 1 88 ? -4.424 7.790 -2.565 1.00 96.31 88 ARG A N 1
ATOM 714 C CA . ARG A 1 88 ? -5.589 7.868 -1.686 1.00 96.31 88 ARG A CA 1
ATOM 715 C C . ARG A 1 88 ? -6.674 6.963 -2.248 1.00 96.31 88 ARG A C 1
ATOM 717 O O . ARG A 1 88 ? -7.098 7.160 -3.383 1.00 96.31 88 ARG A O 1
ATOM 724 N N . VAL A 1 89 ? -7.109 5.984 -1.466 1.00 93.75 89 VAL A N 1
ATOM 725 C CA . VAL A 1 89 ? -8.117 4.991 -1.874 1.00 93.75 89 VAL A CA 1
ATOM 726 C C . VAL A 1 89 ? -9.249 4.924 -0.861 1.00 93.75 89 VAL A C 1
ATOM 728 O O . VAL A 1 89 ? -9.081 5.346 0.288 1.00 93.75 89 VAL A O 1
ATOM 731 N N . ASN A 1 90 ? -10.412 4.408 -1.261 1.00 92.62 90 ASN A N 1
ATOM 732 C CA . ASN A 1 90 ? -11.449 4.105 -0.286 1.00 92.62 90 ASN A CA 1
ATOM 733 C C . ASN A 1 90 ? -11.030 2.868 0.515 1.00 92.62 90 ASN A C 1
ATOM 735 O O . ASN A 1 90 ? -10.416 1.942 -0.018 1.00 92.62 90 ASN A O 1
ATOM 739 N N . ARG A 1 91 ? -11.378 2.813 1.802 1.00 86.88 91 ARG A N 1
ATOM 740 C CA . ARG A 1 91 ? -11.101 1.634 2.619 1.00 86.88 91 ARG A CA 1
ATOM 741 C C . ARG A 1 91 ? -11.750 0.380 2.036 1.00 86.88 91 ARG A C 1
ATOM 743 O O . ARG A 1 91 ? -11.145 -0.683 2.129 1.00 86.88 91 ARG A O 1
ATOM 750 N N . ASN A 1 92 ? -12.924 0.491 1.423 1.00 88.50 92 ASN A N 1
ATOM 751 C CA . ASN A 1 92 ? -13.630 -0.643 0.823 1.00 88.50 92 ASN A CA 1
ATOM 752 C C . ASN A 1 92 ? -12.889 -1.249 -0.379 1.00 88.50 92 ASN A C 1
ATOM 754 O O . ASN A 1 92 ? -13.113 -2.411 -0.701 1.00 88.50 92 ASN A O 1
ATOM 758 N N . ASP A 1 93 ? -11.968 -0.504 -0.996 1.00 91.25 93 ASP A N 1
ATOM 759 C CA . ASP A 1 93 ? -11.164 -0.998 -2.118 1.00 91.25 93 ASP A CA 1
ATOM 760 C C . ASP A 1 93 ? -9.997 -1.884 -1.658 1.00 91.25 93 ASP A C 1
ATOM 762 O O . ASP A 1 93 ? -9.357 -2.533 -2.490 1.00 91.25 93 ASP A O 1
ATOM 766 N N . LEU A 1 94 ? -9.707 -1.890 -0.349 1.00 88.50 94 LEU A N 1
ATOM 767 C CA . LEU A 1 94 ? -8.628 -2.651 0.269 1.00 88.50 94 LEU A CA 1
ATOM 768 C C . LEU A 1 94 ? -9.142 -3.979 0.833 1.00 88.50 94 LEU A C 1
ATOM 770 O O . LEU A 1 94 ? -10.088 -4.022 1.619 1.00 88.50 94 LEU A O 1
ATOM 774 N N . THR A 1 95 ? -8.453 -5.071 0.531 1.00 86.88 95 THR A N 1
ATOM 775 C CA . THR A 1 95 ? -8.766 -6.402 1.070 1.00 86.88 95 THR A CA 1
ATOM 776 C C . THR A 1 95 ? -7.502 -7.116 1.530 1.00 86.88 95 THR A C 1
ATOM 778 O O . THR A 1 95 ? -6.405 -6.835 1.053 1.00 86.88 95 THR A O 1
ATOM 781 N N . GLY A 1 96 ? -7.639 -8.034 2.491 1.00 84.94 96 GLY A N 1
ATOM 782 C CA . GLY A 1 96 ? -6.507 -8.830 2.977 1.00 84.94 96 GLY A CA 1
ATOM 783 C C . GLY A 1 96 ? -5.363 -7.989 3.554 1.00 84.94 96 GLY A C 1
ATOM 784 O O . GLY A 1 96 ? -4.204 -8.260 3.249 1.00 84.94 96 GLY A O 1
ATOM 785 N N . ILE A 1 97 ? -5.682 -6.960 4.351 1.00 86.12 97 ILE A N 1
ATOM 786 C CA . ILE A 1 97 ? -4.673 -6.117 5.007 1.00 86.12 97 ILE A CA 1
ATOM 787 C C . ILE A 1 97 ? -3.907 -6.944 6.038 1.00 86.12 97 ILE A C 1
ATOM 789 O O . ILE A 1 97 ? -4.480 -7.428 7.009 1.00 86.12 97 ILE A O 1
ATOM 793 N N . VAL A 1 98 ? -2.598 -7.054 5.839 1.00 87.56 98 VAL A N 1
ATOM 794 C CA . VAL A 1 98 ? -1.658 -7.733 6.728 1.00 87.56 98 VAL A CA 1
ATOM 795 C C . VAL A 1 98 ? -0.597 -6.725 7.170 1.00 87.56 98 VAL A C 1
ATOM 797 O O . VAL A 1 98 ? 0.186 -6.280 6.330 1.00 87.56 98 VAL A O 1
ATOM 800 N N . PRO A 1 99 ? -0.534 -6.347 8.456 1.00 87.25 99 PRO A N 1
ATOM 801 C CA . PRO A 1 99 ? 0.518 -5.473 8.961 1.00 87.25 99 PRO A CA 1
ATOM 802 C C . PRO A 1 99 ? 1.876 -6.185 8.963 1.00 87.25 99 PRO A C 1
ATOM 804 O O . PRO A 1 99 ? 1.979 -7.357 9.317 1.00 87.25 99 PRO A O 1
ATOM 807 N N . LEU A 1 100 ? 2.921 -5.459 8.568 1.00 89.00 100 LEU A N 1
ATOM 808 C CA . LEU A 1 100 ? 4.311 -5.928 8.488 1.00 89.00 100 LEU A CA 1
ATOM 809 C C . LEU A 1 100 ? 5.234 -5.214 9.491 1.00 89.00 100 LEU A C 1
ATOM 811 O O . LEU A 1 100 ? 6.385 -5.607 9.657 1.00 89.00 100 LEU A O 1
ATOM 815 N N . GLY A 1 101 ? 4.737 -4.176 10.171 1.00 88.56 101 GLY A N 1
ATOM 816 C CA . GLY A 1 101 ? 5.493 -3.369 11.130 1.00 88.56 101 GLY A CA 1
ATOM 817 C C . GLY A 1 101 ? 6.064 -2.083 10.528 1.00 88.56 101 GLY A C 1
ATOM 818 O O . GLY A 1 101 ? 5.717 -1.681 9.424 1.00 88.56 101 GLY A O 1
ATOM 819 N N . PHE A 1 102 ? 6.921 -1.385 11.272 1.00 89.56 102 PHE A N 1
ATOM 820 C CA . PHE A 1 102 ? 7.416 -0.046 10.901 1.00 89.56 102 PHE A CA 1
ATOM 821 C C . PHE A 1 102 ? 8.629 -0.051 9.969 1.00 89.56 102 PHE A C 1
ATOM 823 O O . PHE A 1 102 ? 9.001 0.994 9.438 1.00 89.56 102 PHE A O 1
ATOM 830 N N . GLN A 1 103 ? 9.264 -1.205 9.786 1.00 90.44 103 GLN A N 1
ATOM 831 C CA . GLN A 1 103 ? 10.453 -1.322 8.956 1.00 90.44 103 GLN A CA 1
ATOM 832 C C . GLN A 1 103 ? 10.056 -1.761 7.541 1.00 90.44 103 GLN A C 1
ATOM 834 O O . GLN A 1 103 ? 9.211 -2.649 7.409 1.00 90.44 103 GLN A O 1
ATOM 839 N N . PRO A 1 104 ? 10.631 -1.154 6.485 1.00 88.06 104 PRO A N 1
ATOM 840 C CA . PRO A 1 104 ? 10.348 -1.564 5.117 1.00 88.06 104 PRO A CA 1
ATOM 841 C C . PRO A 1 104 ? 10.690 -3.049 4.916 1.00 88.06 104 PRO A C 1
ATOM 843 O O . PRO A 1 104 ? 11.805 -3.456 5.261 1.00 88.06 104 PRO A O 1
ATOM 846 N N . PRO A 1 105 ? 9.768 -3.861 4.366 1.00 88.00 105 PRO A N 1
ATOM 847 C CA . PRO A 1 105 ? 10.035 -5.270 4.110 1.00 88.00 105 PRO A CA 1
ATOM 848 C C . PRO A 1 105 ? 11.155 -5.447 3.062 1.00 88.00 105 PRO A C 1
ATOM 850 O O . PRO A 1 105 ? 11.292 -4.613 2.160 1.00 88.00 105 PRO A O 1
ATOM 853 N N . PRO A 1 106 ? 11.965 -6.519 3.136 1.00 86.19 106 PRO A N 1
ATOM 854 C CA . PRO A 1 106 ? 13.060 -6.755 2.190 1.00 86.19 106 PRO A CA 1
ATOM 855 C C . PRO A 1 106 ? 12.622 -6.749 0.720 1.00 86.19 106 PRO A C 1
ATOM 857 O O . PRO A 1 106 ? 13.370 -6.306 -0.147 1.00 86.19 106 PRO A O 1
ATOM 860 N N . GLU A 1 107 ? 11.397 -7.187 0.434 1.00 86.25 107 GLU A N 1
ATOM 861 C CA . GLU A 1 107 ? 10.824 -7.292 -0.907 1.00 86.25 107 GLU A CA 1
ATOM 862 C C . GLU A 1 107 ? 10.682 -5.939 -1.607 1.00 86.25 107 GLU A C 1
ATOM 864 O O . GLU A 1 107 ? 10.799 -5.881 -2.828 1.00 86.25 107 GLU A O 1
ATOM 869 N N . ILE A 1 108 ? 10.470 -4.844 -0.866 1.00 88.12 108 ILE A N 1
ATOM 870 C CA . ILE A 1 108 ? 10.407 -3.499 -1.466 1.00 88.12 108 ILE A CA 1
ATOM 871 C C . ILE A 1 108 ? 11.786 -2.847 -1.584 1.00 88.12 108 ILE A C 1
ATOM 873 O O . ILE A 1 108 ? 11.967 -1.941 -2.396 1.00 88.12 108 ILE A O 1
ATOM 877 N N . LEU A 1 109 ? 12.758 -3.314 -0.795 1.00 86.62 109 LEU A N 1
ATOM 878 C CA . LEU A 1 109 ? 14.143 -2.843 -0.827 1.00 86.62 109 LEU A CA 1
ATOM 879 C C . LEU A 1 109 ? 14.999 -3.594 -1.849 1.00 86.62 109 LEU A C 1
ATOM 881 O O . LEU A 1 109 ? 16.076 -3.115 -2.206 1.00 86.62 109 LEU A O 1
ATOM 885 N N . ALA A 1 110 ? 14.544 -4.766 -2.298 1.00 79.81 110 ALA A N 1
ATOM 886 C CA . ALA A 1 110 ? 15.272 -5.582 -3.251 1.00 79.81 110 ALA A CA 1
ATOM 887 C C . ALA A 1 110 ? 15.580 -4.769 -4.521 1.00 79.81 110 ALA A C 1
ATOM 889 O O . ALA A 1 110 ? 14.694 -4.075 -5.034 1.00 79.81 110 ALA A O 1
ATOM 890 N N . PRO A 1 111 ? 16.821 -4.828 -5.040 1.00 73.12 111 PRO A N 1
ATOM 891 C CA . PRO A 1 111 ? 17.147 -4.164 -6.288 1.00 73.12 111 PRO A CA 1
ATOM 892 C C . PRO A 1 111 ? 16.226 -4.686 -7.400 1.00 73.12 111 PRO A C 1
ATOM 894 O O . PRO A 1 111 ? 15.846 -5.862 -7.371 1.00 73.12 111 PRO A O 1
ATOM 897 N N . PRO A 1 112 ? 15.865 -3.839 -8.382 1.00 67.44 112 PRO A N 1
ATOM 898 C CA . PRO A 1 112 ? 15.067 -4.283 -9.513 1.00 67.44 112 PRO A CA 1
ATOM 899 C C . PRO A 1 112 ? 15.721 -5.518 -10.127 1.00 67.44 112 PRO A C 1
ATOM 901 O O . PRO A 1 112 ? 16.938 -5.526 -10.337 1.00 67.44 112 PRO A O 1
ATOM 904 N N . ALA A 1 113 ? 14.928 -6.558 -10.399 1.00 69.12 113 ALA A N 1
ATOM 905 C CA . ALA A 1 113 ? 15.438 -7.727 -11.100 1.00 69.12 113 ALA A CA 1
ATOM 906 C C . ALA A 1 113 ? 16.152 -7.258 -12.380 1.00 69.12 113 ALA A C 1
ATOM 908 O O . ALA A 1 113 ? 15.635 -6.358 -13.055 1.00 69.12 113 ALA A O 1
ATOM 909 N N . PRO A 1 114 ? 17.338 -7.806 -12.704 1.00 64.94 114 PRO A N 1
ATOM 910 C CA . PRO A 1 114 ? 18.038 -7.422 -13.915 1.00 64.94 114 PRO A CA 1
ATOM 911 C C . PRO A 1 114 ? 17.102 -7.663 -15.095 1.00 64.94 114 PRO A C 1
ATOM 913 O O . PRO A 1 114 ? 16.642 -8.784 -15.317 1.00 64.94 114 PRO A O 1
ATOM 916 N N . THR A 1 115 ? 16.787 -6.596 -15.831 1.00 62.94 115 THR A N 1
ATOM 917 C CA . THR A 1 115 ? 16.077 -6.718 -17.099 1.00 62.94 115 THR A CA 1
ATOM 918 C C . THR A 1 115 ? 16.893 -7.686 -17.953 1.00 62.94 115 THR A C 1
ATOM 920 O O . THR A 1 115 ? 18.108 -7.475 -18.055 1.00 62.94 115 THR A O 1
ATOM 923 N N . PRO A 1 116 ? 16.303 -8.748 -18.536 1.00 58.59 116 PRO A N 1
ATOM 924 C CA . PRO A 1 116 ? 17.036 -9.581 -19.475 1.00 58.59 116 PRO A CA 1
ATOM 925 C C . PRO A 1 116 ? 17.610 -8.644 -20.530 1.00 58.59 116 PRO A C 1
ATOM 927 O O . PRO A 1 116 ? 16.866 -7.902 -21.178 1.00 58.59 116 PRO A O 1
ATOM 930 N N . ALA A 1 117 ? 18.942 -8.591 -20.606 1.00 63.22 117 ALA A N 1
ATOM 931 C CA . ALA A 1 117 ? 19.609 -7.747 -21.576 1.00 63.22 117 ALA A CA 1
ATOM 932 C C . ALA A 1 117 ? 19.020 -8.094 -22.950 1.00 63.22 117 ALA A C 1
ATOM 934 O O . ALA A 1 117 ? 18.846 -9.288 -23.233 1.00 63.22 117 ALA A O 1
ATOM 935 N N . PRO A 1 118 ? 18.675 -7.101 -23.793 1.00 61.91 118 PRO A N 1
ATOM 936 C CA . PRO A 1 118 ? 18.330 -7.405 -25.171 1.00 61.91 118 PRO A CA 1
ATOM 937 C C . PRO A 1 118 ? 19.472 -8.255 -25.714 1.00 61.91 118 PRO A C 1
ATOM 939 O O . PRO A 1 118 ? 20.631 -7.892 -25.508 1.00 61.91 118 PRO A O 1
ATOM 942 N N . SER A 1 119 ? 19.140 -9.410 -26.303 1.00 64.69 119 SER A N 1
ATOM 943 C CA . SER A 1 119 ? 20.107 -10.308 -26.933 1.00 64.69 119 SER A CA 1
ATOM 944 C C . SER A 1 119 ? 21.050 -9.447 -27.762 1.00 64.69 119 SER A C 1
ATOM 946 O O . SER A 1 119 ? 20.665 -8.896 -28.794 1.00 64.69 119 SER A O 1
ATOM 948 N N . SER A 1 120 ? 22.260 -9.223 -27.249 1.00 70.19 120 SER A N 1
ATOM 949 C CA . SER A 1 120 ? 23.257 -8.493 -28.000 1.00 70.19 120 SER A CA 1
ATOM 950 C C . SER A 1 120 ? 23.551 -9.378 -29.193 1.00 70.19 120 SER A C 1
ATOM 952 O O . SER A 1 120 ? 23.891 -10.555 -29.031 1.00 70.19 120 SER A O 1
ATOM 954 N N . ARG A 1 121 ? 23.339 -8.836 -30.398 1.00 78.38 121 ARG A N 1
ATOM 955 C CA . ARG A 1 121 ? 23.742 -9.512 -31.628 1.00 78.38 121 ARG A CA 1
ATOM 956 C C . ARG A 1 121 ? 25.158 -10.042 -31.400 1.00 78.38 121 ARG A C 1
ATOM 958 O O . ARG A 1 121 ? 26.001 -9.266 -30.929 1.00 78.38 121 ARG A O 1
ATOM 965 N N . PRO A 1 122 ? 25.416 -11.335 -31.655 1.00 82.94 122 PRO A N 1
ATOM 966 C CA . PRO A 1 122 ? 26.732 -11.902 -31.434 1.00 82.94 122 PRO A CA 1
ATOM 967 C C . PRO A 1 122 ? 27.816 -11.012 -32.058 1.00 82.94 122 PRO A C 1
ATOM 969 O O . PRO A 1 122 ? 27.574 -10.443 -33.125 1.00 82.94 122 PRO A O 1
ATOM 972 N N . PRO A 1 123 ? 29.015 -10.896 -31.458 1.00 83.25 123 PRO A N 1
ATOM 973 C CA . PRO A 1 123 ? 30.066 -10.010 -31.968 1.00 83.25 123 PRO A CA 1
ATOM 974 C C . PRO A 1 123 ? 30.391 -10.238 -33.450 1.00 83.25 123 PRO A C 1
ATOM 976 O O . PRO A 1 123 ? 30.751 -9.304 -34.159 1.00 83.25 123 PRO A O 1
ATOM 979 N N . TRP A 1 124 ? 30.183 -11.463 -33.945 1.00 87.44 124 TRP A N 1
ATOM 980 C CA . TRP A 1 124 ? 30.412 -11.818 -35.340 1.00 87.44 124 TRP A CA 1
ATOM 981 C C . TRP A 1 124 ? 29.398 -11.233 -36.335 1.00 87.44 124 TRP A C 1
ATOM 983 O O . TRP A 1 124 ? 29.695 -11.162 -37.528 1.00 87.44 124 TRP A O 1
ATOM 993 N N . CYS A 1 125 ? 28.256 -10.715 -35.873 1.00 88.94 125 CYS A N 1
ATOM 994 C CA . CYS A 1 125 ? 27.315 -9.975 -36.719 1.00 88.94 125 CYS A CA 1
ATOM 995 C C . CYS A 1 125 ? 27.926 -8.699 -37.321 1.00 88.94 125 CYS A C 1
ATOM 997 O O . CYS A 1 125 ? 27.409 -8.191 -38.311 1.00 88.94 125 CYS A O 1
ATOM 999 N N . GLN A 1 126 ? 29.038 -8.198 -36.768 1.00 86.56 126 GLN A N 1
ATOM 1000 C CA . GLN A 1 126 ? 29.812 -7.100 -37.357 1.00 86.56 126 GLN A CA 1
ATOM 1001 C C . GLN A 1 126 ? 30.440 -7.488 -38.706 1.00 86.56 126 GLN A C 1
ATOM 1003 O O . GLN A 1 126 ? 30.642 -6.627 -39.559 1.00 86.56 126 GLN A O 1
ATOM 1008 N N . TRP A 1 127 ? 30.735 -8.777 -38.908 1.00 90.19 127 TRP A N 1
ATOM 1009 C CA . TRP A 1 127 ? 31.412 -9.299 -40.103 1.00 90.19 127 TRP A CA 1
ATOM 1010 C C . TRP A 1 127 ? 30.475 -10.098 -41.021 1.00 90.19 127 TRP A C 1
ATOM 1012 O O . TRP A 1 127 ? 30.779 -10.274 -42.197 1.00 90.19 127 TRP A O 1
ATOM 1022 N N . ALA A 1 128 ? 29.327 -10.557 -40.512 1.00 92.50 128 ALA A N 1
ATOM 1023 C CA . ALA A 1 128 ? 28.309 -11.273 -41.285 1.00 92.50 128 ALA A CA 1
ATOM 1024 C C . ALA A 1 128 ? 26.894 -10.699 -41.053 1.00 92.50 128 ALA A C 1
ATOM 1026 O O . ALA A 1 128 ? 26.029 -11.382 -40.499 1.00 92.50 128 ALA A O 1
ATOM 1027 N N . PRO A 1 129 ? 26.619 -9.456 -41.497 1.00 86.38 129 PRO A N 1
ATOM 1028 C CA . PRO A 1 129 ? 25.327 -8.798 -41.270 1.00 86.38 129 PRO A CA 1
ATOM 1029 C C . PRO A 1 129 ? 24.156 -9.470 -42.006 1.00 86.38 129 PRO A C 1
ATOM 1031 O O . PRO A 1 129 ? 23.000 -9.231 -41.674 1.00 86.38 129 PRO A O 1
ATOM 1034 N N . TRP A 1 130 ? 24.441 -10.318 -42.998 1.00 88.00 130 TRP A N 1
ATOM 1035 C CA . TRP A 1 130 ? 23.447 -11.068 -43.769 1.00 88.00 130 TRP A CA 1
ATOM 1036 C C . TRP A 1 130 ? 22.929 -12.325 -43.054 1.00 88.00 130 TRP A C 1
ATOM 1038 O O . TRP A 1 130 ? 21.971 -12.937 -43.526 1.00 88.00 130 TRP A O 1
ATOM 1048 N N . HIS A 1 131 ? 23.550 -12.750 -41.949 1.00 89.31 131 HIS A N 1
ATOM 1049 C CA . HIS A 1 131 ? 23.163 -13.986 -41.274 1.00 89.31 131 HIS A CA 1
ATOM 1050 C C . HIS A 1 131 ? 21.790 -13.836 -40.582 1.00 89.31 131 HIS A C 1
ATOM 1052 O O . HIS A 1 131 ? 21.552 -12.809 -39.946 1.00 89.31 131 HIS A O 1
ATOM 1058 N N . PRO A 1 132 ? 20.905 -14.854 -40.604 1.00 83.88 132 PRO A N 1
ATOM 1059 C CA . PRO A 1 132 ? 19.548 -14.758 -40.042 1.00 83.88 132 PRO A CA 1
ATOM 1060 C C . PRO A 1 132 ? 19.469 -14.376 -38.555 1.00 83.88 132 PRO A C 1
ATOM 1062 O O . PRO A 1 132 ? 18.491 -13.789 -38.119 1.00 83.88 132 PRO A O 1
ATOM 1065 N N . MET A 1 133 ? 20.510 -14.682 -37.775 1.00 78.75 133 MET A N 1
ATOM 1066 C CA . MET A 1 133 ? 20.618 -14.311 -36.351 1.00 78.75 133 MET A CA 1
ATOM 1067 C C . MET A 1 133 ? 21.029 -12.844 -36.116 1.00 78.75 133 MET A C 1
ATOM 1069 O O . MET A 1 133 ? 21.110 -12.406 -34.970 1.00 78.75 133 MET A O 1
ATOM 1073 N N . CYS A 1 134 ? 21.335 -12.106 -37.185 1.00 80.94 134 CYS A N 1
ATOM 1074 C CA . CYS A 1 134 ? 21.759 -10.708 -37.156 1.00 80.94 134 CYS A CA 1
ATOM 1075 C C . CYS A 1 134 ? 20.717 -9.751 -37.754 1.00 80.94 134 CYS A C 1
ATOM 1077 O O . CYS A 1 134 ? 20.974 -8.544 -37.753 1.00 80.94 134 CYS A O 1
ATOM 1079 N N . GLN A 1 135 ? 19.591 -10.263 -38.270 1.00 75.31 135 GLN A N 1
ATOM 1080 C CA . GLN A 1 135 ? 18.467 -9.437 -38.721 1.00 75.31 135 GLN A CA 1
ATOM 1081 C C . GLN A 1 135 ? 17.656 -8.936 -37.527 1.00 75.31 135 GLN A C 1
ATOM 1083 O O . GLN A 1 135 ? 17.400 -9.734 -36.603 1.00 75.31 135 GLN A O 1
#

Organism: Bacillus thermotolerans (NCBI:txid1221996)

pLDDT: mean 75.38, std 20.19, range [35.44, 97.19]

Foldseek 3Di:
DDDDDDDPPPPPDDDDDDDDPDPPPPPQPPDPQVRCLVVVQVQALFWKWKQFAPLGTWIWHFNHADVVQQKTWIQTQSFACDGTDIDIDHSVRITDIGTPGNDDDVRNPDHGDPDPPDPDQPPCCVVVVPDPSND